Protein AF-A0A8K0NCR0-F1 (afdb_monomer_lite)

Sequence (70 aa):
SRALHATGVKRMGGHGHDEAYYLHAKHMYNLDRMKHQKLKIPLAVLSAFSIGVAVPVIAVIFQQKKTASG

Organism: Cocos nucifera (NCBI:txid13894)

pLDDT: mean 79.8, std 17.84, range [46.72, 98.38]

Structure (mmCIF, N/CA/C/O backbone):
data_AF-A0A8K0NCR0-F1
#
_entry.id   AF-A0A8K0NCR0-F1
#
loop_
_atom_site.group_PDB
_atom_site.id
_atom_site.type_symbol
_atom_site.label_atom_id
_atom_site.label_alt_id
_atom_site.label_comp_id
_atom_site.label_asym_id
_atom_site.label_entity_id
_atom_site.label_seq_id
_atom_site.pdbx_PDB_ins_code
_atom_site.Cartn_x
_atom_site.Cartn_y
_atom_site.Cartn_z
_atom_site.occupancy
_atom_site.B_iso_or_equiv
_atom_site.auth_seq_id
_atom_site.auth_comp_id
_atom_site.auth_asym_id
_atom_site.auth_atom_id
_atom_site.pdbx_PDB_model_num
ATOM 1 N N . SER A 1 1 ? 39.287 57.629 -14.964 1.00 52.69 1 SER A N 1
ATOM 2 C CA . SER A 1 1 ? 39.643 56.728 -16.078 1.00 52.69 1 SER A CA 1
ATOM 3 C C . SER A 1 1 ? 39.829 55.311 -15.578 1.00 52.69 1 SER A C 1
ATOM 5 O O . SER A 1 1 ? 40.422 55.150 -14.520 1.00 52.69 1 SER A O 1
ATOM 7 N N . ARG A 1 2 ? 39.381 54.337 -16.388 1.00 50.12 2 ARG A N 1
ATOM 8 C CA . ARG A 1 2 ? 39.414 52.864 -16.226 1.00 50.12 2 ARG A CA 1
ATOM 9 C C . ARG A 1 2 ? 38.124 52.229 -15.690 1.00 50.12 2 ARG A C 1
ATOM 11 O O . ARG A 1 2 ? 38.085 51.655 -14.612 1.00 50.12 2 ARG A O 1
ATOM 18 N N . ALA A 1 3 ? 37.092 52.272 -16.533 1.00 56.88 3 ALA A N 1
ATOM 19 C CA . ALA A 1 3 ? 36.101 51.207 -16.594 1.00 56.88 3 ALA A CA 1
ATOM 20 C C . ALA A 1 3 ? 36.795 49.957 -17.160 1.00 56.88 3 ALA A C 1
ATOM 22 O O . ALA A 1 3 ? 37.239 49.963 -18.309 1.00 56.88 3 ALA A O 1
ATOM 23 N N . LEU A 1 4 ? 36.945 48.907 -16.353 1.00 59.75 4 LEU A N 1
ATOM 24 C CA . LEU A 1 4 ? 37.371 47.602 -16.849 1.00 59.75 4 LEU A CA 1
ATOM 25 C C . LEU A 1 4 ? 36.140 46.880 -17.386 1.00 59.75 4 LEU A C 1
ATOM 27 O O . LEU A 1 4 ? 35.437 46.157 -16.687 1.00 59.75 4 LEU A O 1
ATOM 31 N N . HIS A 1 5 ? 35.881 47.148 -18.660 1.00 57.00 5 HIS A N 1
ATOM 32 C CA . HIS A 1 5 ? 34.981 46.392 -19.506 1.00 57.00 5 HIS A CA 1
ATOM 33 C C . HIS A 1 5 ? 35.598 44.997 -19.688 1.00 57.00 5 HIS A C 1
ATOM 35 O O . HIS A 1 5 ? 36.483 44.794 -20.516 1.00 57.00 5 HIS A O 1
ATOM 41 N N . ALA A 1 6 ? 35.198 44.041 -18.851 1.00 58.38 6 ALA A N 1
ATOM 42 C CA . ALA A 1 6 ? 35.568 42.647 -19.031 1.00 58.38 6 ALA A CA 1
ATOM 43 C C . ALA A 1 6 ? 34.647 42.045 -20.099 1.00 58.38 6 ALA A C 1
ATOM 45 O O . ALA A 1 6 ? 33.573 41.525 -19.800 1.00 58.38 6 ALA A O 1
ATOM 46 N N . THR A 1 7 ? 35.070 42.115 -21.361 1.00 64.38 7 THR A N 1
ATOM 47 C CA . THR A 1 7 ? 34.525 41.292 -22.447 1.00 64.38 7 THR A CA 1
ATOM 48 C C . THR A 1 7 ? 34.978 39.850 -22.245 1.00 64.38 7 THR A C 1
ATOM 50 O O . THR A 1 7 ? 35.845 39.334 -22.945 1.00 64.38 7 THR A O 1
ATOM 53 N N . GLY A 1 8 ? 34.420 39.201 -21.232 1.00 55.59 8 GLY A N 1
ATOM 54 C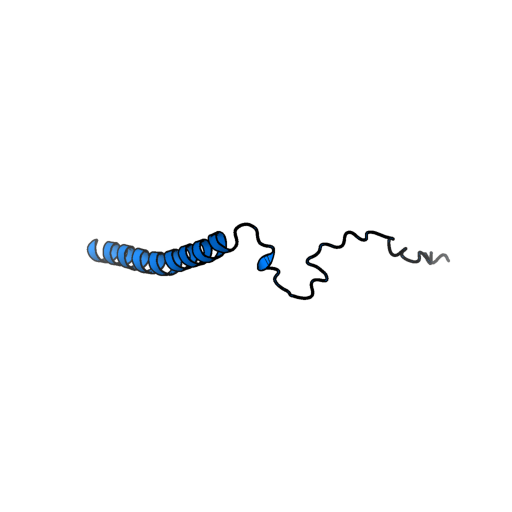 CA . GLY A 1 8 ? 34.457 37.759 -21.094 1.00 55.59 8 GLY A CA 1
ATOM 55 C C . GLY A 1 8 ? 33.158 37.218 -21.652 1.00 55.59 8 GLY A C 1
ATOM 56 O O . GLY A 1 8 ? 32.187 37.098 -20.911 1.00 55.59 8 GLY A O 1
ATOM 57 N N . VAL A 1 9 ? 33.126 36.904 -22.950 1.00 54.44 9 VAL A N 1
ATOM 58 C CA . VAL A 1 9 ? 32.134 35.970 -23.495 1.00 54.44 9 VAL A CA 1
ATOM 59 C C . VAL A 1 9 ? 32.099 34.794 -22.531 1.00 54.44 9 VAL A C 1
ATOM 61 O O . VAL A 1 9 ? 33.101 34.089 -22.380 1.00 54.44 9 VAL A O 1
ATOM 64 N N . LYS A 1 10 ? 30.980 34.627 -21.818 1.00 52.69 10 LYS A N 1
ATOM 65 C CA . LYS A 1 10 ? 30.746 33.445 -20.999 1.00 52.69 10 LYS A CA 1
ATOM 66 C C . LYS A 1 10 ? 30.863 32.277 -21.963 1.00 52.69 10 LYS A C 1
ATOM 68 O O . LYS A 1 10 ? 29.973 32.074 -22.784 1.00 52.69 10 LYS A O 1
ATOM 73 N N . ARG A 1 11 ? 31.998 31.570 -21.923 1.00 58.91 11 ARG A N 1
ATOM 74 C CA . ARG A 1 11 ? 32.165 30.302 -22.625 1.00 58.91 11 ARG A CA 1
ATOM 75 C C . ARG A 1 11 ? 31.018 29.434 -22.133 1.00 58.91 11 ARG A C 1
ATOM 77 O O . ARG A 1 11 ? 31.011 29.022 -20.975 1.00 58.91 11 ARG A O 1
ATOM 84 N N . MET A 1 12 ? 30.008 29.249 -22.978 1.00 57.28 12 MET A N 1
ATOM 85 C CA . MET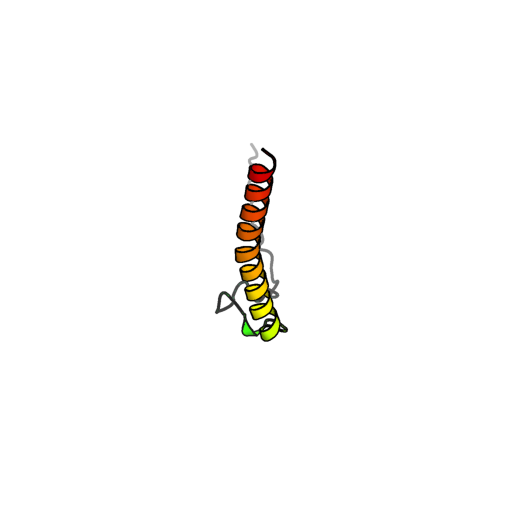 A 1 12 ? 29.039 28.187 -22.788 1.00 57.28 12 MET A CA 1
ATOM 86 C C . MET A 1 12 ? 29.867 26.908 -22.785 1.00 57.28 12 MET A C 1
ATOM 88 O O . MET A 1 12 ? 30.485 26.558 -23.789 1.00 57.28 12 MET A O 1
ATOM 92 N N . GLY A 1 13 ? 30.011 26.342 -21.584 1.00 51.53 13 GLY A N 1
ATOM 93 C CA . GLY A 1 13 ? 30.773 25.131 -21.332 1.00 51.53 13 GLY A CA 1
ATOM 94 C C . GLY A 1 13 ? 30.338 24.052 -22.310 1.00 51.53 13 GLY A C 1
ATOM 95 O O . GLY A 1 13 ? 29.147 23.855 -22.540 1.00 51.53 13 GLY A O 1
ATOM 96 N N . GLY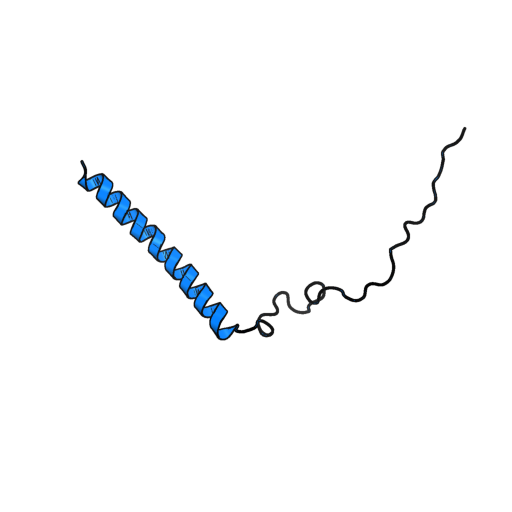 A 1 14 ? 31.333 23.434 -22.936 1.00 46.72 14 GLY A N 1
ATOM 97 C CA . GLY A 1 14 ? 31.143 22.433 -23.965 1.00 46.72 14 GLY A CA 1
ATOM 98 C C . GLY A 1 14 ? 30.608 21.103 -23.438 1.00 46.72 14 GLY A C 1
ATOM 99 O O . GLY A 1 14 ? 30.740 20.776 -22.264 1.00 46.72 14 GLY A O 1
ATOM 100 N N . HIS A 1 15 ? 30.035 20.366 -24.390 1.00 57.84 15 HIS A N 1
ATOM 101 C CA . HIS A 1 15 ? 30.040 18.908 -24.533 1.00 57.84 15 HIS A CA 1
ATOM 102 C C . HIS A 1 15 ? 29.996 18.073 -23.242 1.00 57.84 15 HIS A C 1
ATOM 104 O O . HIS A 1 15 ? 31.018 17.657 -22.704 1.00 57.84 15 HIS A O 1
ATOM 110 N N . GLY A 1 16 ? 28.771 17.734 -22.845 1.00 48.62 16 GLY A N 1
ATOM 111 C CA . GLY A 1 16 ? 28.449 16.630 -21.949 1.00 48.62 16 GLY A CA 1
ATOM 112 C C . GLY A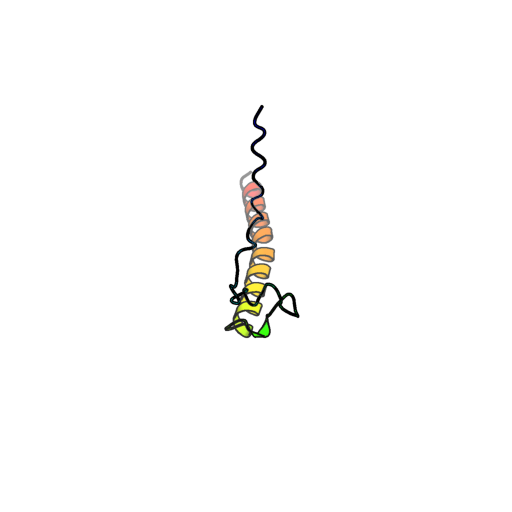 1 16 ? 27.151 15.981 -22.416 1.00 48.62 16 GLY A C 1
ATOM 113 O O . GLY A 1 16 ? 26.107 16.195 -21.809 1.00 48.62 16 GLY A O 1
ATOM 114 N N . HIS A 1 17 ? 27.192 15.237 -23.525 1.00 57.34 17 HIS A N 1
ATOM 115 C CA . HIS A 1 17 ? 26.073 14.385 -23.944 1.00 57.34 17 HIS A CA 1
ATOM 116 C C . HIS A 1 17 ? 26.034 13.114 -23.081 1.00 57.34 17 HIS A C 1
ATOM 118 O O . HIS A 1 17 ? 26.241 12.014 -23.568 1.00 57.34 17 HIS A O 1
ATOM 124 N N . ASP A 1 18 ? 25.757 13.293 -21.795 1.00 60.19 18 ASP A N 1
ATOM 125 C CA . ASP A 1 18 ? 25.151 12.283 -20.923 1.00 60.19 18 ASP A CA 1
ATOM 126 C C . ASP A 1 18 ? 23.991 12.971 -20.197 1.00 60.19 18 ASP A C 1
ATOM 128 O O . ASP A 1 18 ? 23.870 12.991 -18.972 1.00 60.19 18 ASP A O 1
ATOM 132 N N . GLU A 1 19 ? 23.155 13.661 -20.968 1.00 55.78 19 GLU A N 1
ATOM 133 C CA . GLU A 1 19 ? 21.958 14.281 -20.431 1.00 55.78 19 GLU A CA 1
ATOM 134 C C . GLU A 1 19 ? 21.014 13.187 -19.932 1.00 55.78 19 GLU A C 1
ATOM 136 O O . GLU A 1 19 ? 20.655 12.255 -20.657 1.00 55.78 19 GLU A O 1
ATOM 141 N N . ALA A 1 20 ? 20.681 13.261 -18.638 1.00 63.47 20 ALA A N 1
ATOM 142 C CA . ALA A 1 20 ? 19.905 12.239 -17.957 1.00 63.47 20 ALA A CA 1
ATOM 143 C C . ALA A 1 20 ? 18.644 11.930 -18.771 1.00 63.47 20 ALA A C 1
ATOM 145 O O . ALA A 1 20 ? 17.885 12.838 -19.098 1.00 63.47 20 ALA A O 1
ATOM 146 N N . TYR A 1 21 ? 18.404 10.649 -19.066 1.00 63.16 21 TYR A N 1
ATOM 147 C CA . TYR A 1 21 ? 17.306 10.159 -19.918 1.00 63.16 21 TYR A CA 1
ATOM 148 C C . TYR A 1 21 ? 15.920 10.765 -19.598 1.00 63.16 21 TYR A C 1
ATOM 150 O O . TYR A 1 21 ? 15.042 10.801 -20.453 1.00 63.16 21 TYR A O 1
ATOM 158 N N . TYR A 1 22 ? 15.725 11.263 -18.376 1.00 68.19 22 TYR A N 1
ATOM 159 C CA . TYR A 1 22 ? 14.508 11.928 -17.916 1.00 68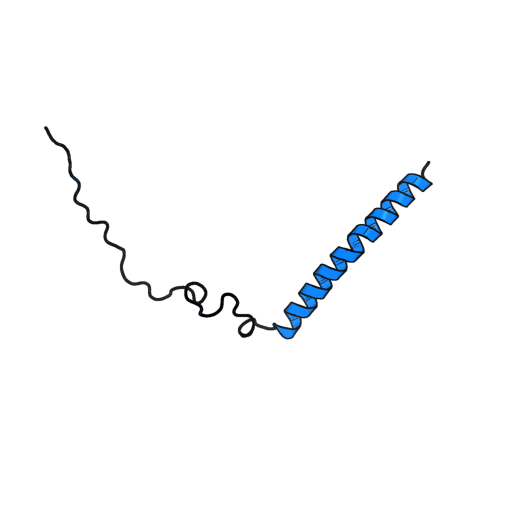.19 22 TYR A CA 1
ATOM 160 C C . TYR A 1 22 ? 14.330 13.386 -18.376 1.00 68.19 22 TYR A C 1
ATOM 162 O O . TYR A 1 22 ? 13.205 13.873 -18.315 1.00 68.19 22 TYR A O 1
ATOM 170 N N . LEU A 1 23 ? 15.378 14.087 -18.826 1.00 74.38 23 LEU A N 1
ATOM 171 C CA . LEU A 1 23 ? 15.285 15.505 -19.208 1.00 74.38 23 LEU A CA 1
ATOM 172 C C . LEU A 1 23 ? 14.594 15.717 -20.564 1.00 74.38 23 LEU A C 1
ATOM 174 O O . LEU A 1 23 ? 13.825 16.660 -20.708 1.00 74.38 23 LEU A O 1
ATOM 178 N N . HIS A 1 24 ? 14.832 14.823 -21.531 1.00 76.31 24 HIS A N 1
ATOM 179 C CA . HIS A 1 24 ? 14.275 14.900 -22.894 1.00 76.31 24 HIS A CA 1
ATOM 180 C C . HIS A 1 24 ? 13.357 13.713 -23.230 1.00 76.31 24 HIS A C 1
ATOM 182 O O . HIS A 1 24 ? 13.192 13.341 -24.394 1.00 76.31 24 HIS A O 1
ATOM 188 N N . ALA A 1 25 ? 12.778 13.059 -22.219 1.00 72.81 25 ALA A N 1
ATOM 189 C CA . ALA A 1 25 ? 11.901 11.915 -22.443 1.00 72.81 25 ALA A CA 1
ATOM 190 C C . ALA A 1 25 ? 10.607 12.336 -23.165 1.00 72.81 25 ALA A C 1
ATOM 192 O O . ALA A 1 25 ? 9.929 13.276 -22.758 1.00 72.81 25 ALA A O 1
ATOM 193 N N . LYS A 1 26 ? 10.207 11.579 -24.199 1.00 78.31 26 LYS A N 1
ATOM 194 C CA . LYS A 1 26 ? 8.935 11.790 -24.926 1.00 78.31 26 LYS A CA 1
ATOM 195 C C . LYS A 1 26 ? 7.700 11.677 -24.019 1.00 78.31 26 LYS A C 1
ATOM 197 O O . LYS A 1 26 ? 6.672 12.290 -24.292 1.00 78.31 26 LYS A O 1
ATOM 202 N N . HIS A 1 27 ? 7.796 10.876 -22.961 1.00 83.00 27 HIS A N 1
ATOM 203 C CA . HIS A 1 27 ? 6.744 10.684 -21.971 1.00 83.00 27 HIS A CA 1
ATOM 204 C C . HIS A 1 27 ? 7.274 11.061 -20.591 1.00 83.00 27 HIS A C 1
ATOM 206 O O . HIS A 1 27 ? 8.356 10.627 -20.202 1.00 83.00 27 HIS A O 1
ATOM 212 N N . MET A 1 28 ? 6.482 11.837 -19.848 1.00 81.50 28 MET A N 1
ATOM 213 C CA . MET A 1 28 ? 6.851 12.362 -18.529 1.00 81.50 28 MET A CA 1
ATOM 214 C C . MET A 1 28 ? 7.159 11.257 -17.506 1.00 81.50 28 MET A C 1
ATOM 216 O O . MET A 1 28 ? 8.032 11.417 -16.658 1.00 81.50 28 MET A O 1
ATOM 220 N N . TYR A 1 29 ? 6.478 10.112 -17.608 1.00 83.38 29 TYR A N 1
ATOM 221 C CA . TYR A 1 29 ? 6.756 8.937 -16.791 1.00 83.38 29 TYR A CA 1
ATOM 222 C C . TYR A 1 29 ? 7.203 7.773 -17.667 1.00 83.38 29 TYR A C 1
ATOM 224 O O . TYR A 1 29 ? 6.488 7.368 -18.581 1.00 83.38 29 TYR A O 1
ATOM 232 N N . ASN A 1 30 ? 8.347 7.177 -17.333 1.00 86.25 30 ASN A N 1
ATOM 233 C CA . ASN A 1 30 ? 8.753 5.890 -17.887 1.00 86.25 30 ASN A CA 1
ATOM 234 C C . ASN A 1 30 ? 8.454 4.768 -16.885 1.00 86.25 30 ASN A C 1
ATOM 236 O O . ASN A 1 30 ? 9.340 4.277 -16.185 1.00 86.25 30 ASN A O 1
ATOM 240 N N . LEU A 1 31 ? 7.173 4.409 -16.784 1.00 83.81 31 LEU A N 1
ATOM 241 C CA . LEU A 1 31 ? 6.721 3.355 -15.876 1.00 83.81 31 LEU A CA 1
ATOM 242 C C . LEU A 1 31 ? 7.176 1.965 -16.341 1.00 83.81 31 LEU A C 1
ATOM 244 O O . LEU A 1 31 ? 7.539 1.149 -15.499 1.00 83.81 31 LEU A O 1
ATOM 248 N N . ASP A 1 32 ? 7.247 1.725 -17.651 1.00 84.88 32 ASP A N 1
ATOM 249 C CA . ASP A 1 32 ? 7.598 0.416 -18.219 1.00 84.88 32 ASP A CA 1
ATOM 250 C C . ASP A 1 32 ? 9.069 0.033 -17.995 1.00 84.88 32 ASP A C 1
ATOM 252 O O . ASP A 1 32 ? 9.401 -1.149 -17.896 1.00 84.88 32 ASP A O 1
ATOM 256 N N . ARG A 1 33 ? 9.974 1.012 -17.847 1.00 85.62 33 ARG A N 1
ATOM 257 C CA . ARG A 1 33 ? 11.366 0.748 -17.437 1.00 85.62 33 ARG A CA 1
ATOM 258 C C . ARG A 1 33 ? 11.538 0.522 -15.935 1.00 85.62 33 ARG A C 1
ATOM 260 O O . ARG A 1 33 ? 12.651 0.231 -15.489 1.00 85.62 33 ARG A O 1
ATOM 267 N N . MET A 1 34 ? 10.487 0.640 -15.126 1.00 87.69 34 MET A N 1
ATOM 268 C CA . MET A 1 34 ? 10.610 0.443 -13.686 1.00 87.69 34 MET A CA 1
ATOM 269 C C . MET A 1 34 ? 10.825 -1.039 -13.346 1.00 87.69 34 MET A C 1
ATOM 271 O O . MET A 1 34 ? 9.942 -1.885 -13.490 1.00 87.69 34 MET A O 1
ATOM 275 N N . LYS A 1 35 ? 11.995 -1.361 -12.783 1.00 93.12 35 LYS A N 1
ATOM 276 C CA . LYS A 1 35 ? 12.288 -2.717 -12.299 1.00 93.12 35 LYS A CA 1
ATOM 277 C C . LYS A 1 35 ? 11.266 -3.144 -11.235 1.00 93.12 35 LYS A C 1
ATOM 279 O O . LYS A 1 35 ? 11.071 -2.430 -10.245 1.00 93.12 35 LYS A O 1
ATOM 284 N N . HIS A 1 36 ? 10.669 -4.322 -11.430 1.00 94.19 36 HIS A N 1
ATOM 285 C CA . HIS A 1 36 ? 9.607 -4.899 -10.592 1.00 94.19 36 HIS A CA 1
ATOM 286 C C . HIS A 1 36 ? 8.338 -4.031 -10.490 1.00 94.19 36 HIS A C 1
ATOM 288 O O . HIS A 1 36 ? 7.677 -4.027 -9.453 1.00 94.19 36 HIS A O 1
ATOM 294 N N . GLN A 1 37 ? 7.966 -3.314 -11.556 1.00 92.88 37 GLN A N 1
ATOM 295 C CA . GLN A 1 37 ? 6.754 -2.481 -11.606 1.00 92.88 37 GLN A CA 1
ATOM 296 C C . GLN A 1 37 ? 5.491 -3.221 -11.142 1.00 92.88 37 GLN A C 1
ATOM 298 O O . GLN A 1 37 ? 4.749 -2.701 -10.312 1.00 92.88 37 GLN A O 1
ATOM 303 N N . LYS A 1 38 ? 5.291 -4.461 -11.611 1.00 92.50 38 LYS A N 1
ATOM 304 C CA . LYS A 1 38 ? 4.138 -5.300 -11.239 1.00 92.50 38 LYS A CA 1
ATOM 305 C C . LYS A 1 38 ? 4.056 -5.612 -9.743 1.00 92.50 38 LYS A C 1
ATOM 307 O O . LYS A 1 38 ? 2.983 -5.955 -9.279 1.00 92.50 38 LYS A O 1
ATOM 312 N N . LEU A 1 39 ? 5.158 -5.494 -9.000 1.00 96.75 39 LEU A N 1
ATOM 313 C CA . LEU A 1 39 ? 5.179 -5.643 -7.544 1.00 96.75 39 LEU A CA 1
ATOM 314 C C . LEU A 1 39 ? 5.067 -4.283 -6.840 1.00 96.75 39 LEU A C 1
ATOM 316 O O . LEU A 1 39 ? 4.312 -4.136 -5.885 1.00 96.75 39 LEU A O 1
ATOM 320 N N . LYS A 1 40 ? 5.798 -3.273 -7.323 1.00 96.12 40 LYS A N 1
ATOM 321 C CA . LYS A 1 40 ? 5.869 -1.946 -6.693 1.00 96.12 40 LYS A CA 1
ATOM 322 C C . LYS A 1 40 ? 4.547 -1.190 -6.735 1.00 96.12 40 LYS A C 1
ATOM 324 O O . LYS A 1 40 ? 4.186 -0.577 -5.740 1.00 96.12 40 LYS A O 1
ATOM 329 N N . ILE A 1 41 ? 3.832 -1.236 -7.860 1.00 96.44 41 ILE A N 1
ATOM 330 C CA . ILE A 1 41 ? 2.549 -0.539 -8.000 1.00 96.44 41 ILE A CA 1
ATOM 331 C C . ILE A 1 41 ? 1.497 -1.083 -7.022 1.00 96.44 41 ILE A C 1
ATOM 333 O O . ILE A 1 41 ? 0.984 -0.289 -6.237 1.00 96.44 41 ILE A O 1
ATOM 337 N N . PRO A 1 42 ? 1.189 -2.395 -6.981 1.00 97.69 42 PRO A N 1
ATOM 338 C CA . PRO A 1 42 ? 0.202 -2.897 -6.028 1.00 97.69 42 PRO A CA 1
ATOM 339 C C . PRO A 1 42 ? 0.652 -2.734 -4.576 1.00 97.69 42 PRO A C 1
ATOM 341 O O . PRO A 1 42 ? -0.185 -2.430 -3.733 1.00 97.69 42 PRO A O 1
ATOM 344 N N . LEU A 1 43 ? 1.952 -2.858 -4.275 1.00 98.00 43 LEU A N 1
ATOM 345 C CA . LEU A 1 43 ? 2.459 -2.586 -2.929 1.00 98.00 43 LEU A CA 1
ATOM 346 C C . LEU A 1 43 ? 2.217 -1.126 -2.524 1.00 98.00 43 LEU A C 1
ATOM 348 O O . LEU A 1 43 ? 1.703 -0.875 -1.440 1.00 98.00 43 LEU A O 1
ATOM 352 N N . ALA A 1 44 ? 2.525 -0.172 -3.407 1.00 97.12 44 ALA A N 1
ATOM 353 C CA . ALA A 1 44 ? 2.295 1.246 -3.151 1.00 97.12 44 ALA A CA 1
ATOM 354 C C . ALA A 1 44 ? 0.805 1.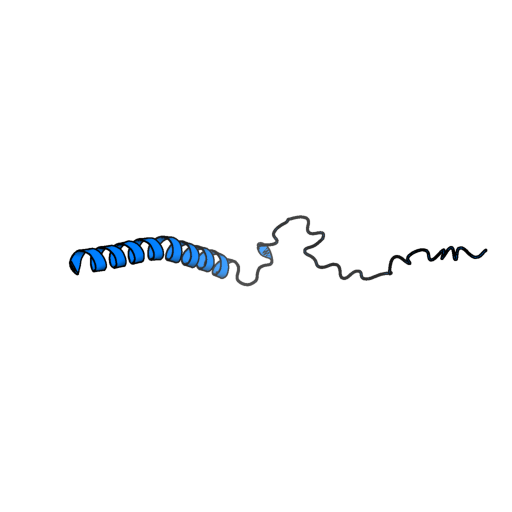557 -2.939 1.00 97.12 44 ALA A C 1
ATOM 356 O O . ALA A 1 44 ? 0.456 2.270 -1.998 1.00 97.12 44 ALA A O 1
ATOM 357 N N . VAL A 1 45 ? -0.074 0.984 -3.769 1.00 97.69 45 VAL A N 1
ATOM 358 C CA . VAL A 1 45 ? -1.530 1.135 -3.622 1.00 97.69 45 VAL A CA 1
ATOM 359 C C . VAL A 1 45 ? -2.003 0.554 -2.291 1.00 97.69 45 VAL A C 1
ATOM 361 O O . VAL A 1 45 ? -2.730 1.224 -1.558 1.00 97.69 45 VAL A O 1
ATOM 364 N N . LEU A 1 46 ? -1.556 -0.654 -1.940 1.00 98.19 46 LEU A N 1
ATOM 365 C CA . LEU A 1 46 ? -1.926 -1.307 -0.686 1.00 98.19 46 LEU A CA 1
ATOM 366 C C . LEU A 1 46 ? -1.461 -0.496 0.527 1.00 98.19 46 LEU A C 1
ATOM 368 O O . LEU A 1 46 ? -2.225 -0.326 1.476 1.00 98.19 46 LEU A O 1
ATOM 372 N N . SER A 1 47 ? -0.236 0.032 0.500 1.00 98.19 47 SER A N 1
ATOM 373 C CA . SER A 1 47 ? 0.293 0.871 1.578 1.00 98.19 47 SER A CA 1
ATOM 374 C C . SER A 1 47 ? -0.510 2.160 1.741 1.00 98.19 47 SER A C 1
ATOM 376 O O . SER A 1 47 ? -0.918 2.483 2.856 1.00 98.19 47 SER A O 1
ATOM 378 N N . ALA A 1 48 ? -0.788 2.871 0.644 1.00 98.19 48 ALA A N 1
ATOM 379 C CA . ALA A 1 48 ? -1.567 4.106 0.686 1.00 98.19 48 ALA A CA 1
ATOM 380 C C . ALA A 1 48 ? -2.994 3.859 1.201 1.00 98.19 48 ALA A C 1
ATOM 382 O O . ALA A 1 48 ? -3.469 4.576 2.084 1.00 98.19 48 ALA A O 1
ATOM 383 N N . PHE A 1 49 ? -3.646 2.802 0.711 1.00 98.25 49 PHE A N 1
ATOM 384 C CA . PHE A 1 49 ? -4.968 2.394 1.177 1.00 98.25 49 PHE A CA 1
ATOM 385 C C . PHE A 1 49 ? -4.964 2.042 2.670 1.00 98.25 49 PHE A C 1
ATOM 387 O O . PHE A 1 49 ? -5.813 2.518 3.422 1.00 98.25 49 PHE A O 1
ATOM 394 N N . SER A 1 50 ? -3.976 1.262 3.115 1.00 98.38 50 SER A N 1
ATOM 395 C CA . SER A 1 50 ? -3.849 0.850 4.517 1.00 98.38 50 SER A CA 1
ATOM 396 C C . SER A 1 50 ? -3.725 2.056 5.445 1.00 98.38 50 SER A C 1
ATOM 398 O O . SER A 1 50 ? -4.397 2.098 6.470 1.00 98.38 50 SER A O 1
ATOM 400 N N . ILE A 1 51 ? -2.927 3.064 5.075 1.00 98.19 51 ILE A N 1
ATOM 401 C CA . ILE A 1 51 ? -2.807 4.308 5.852 1.00 98.19 51 ILE A CA 1
ATOM 402 C C . ILE A 1 51 ? -4.142 5.064 5.863 1.00 98.19 51 ILE A C 1
ATOM 404 O O . ILE A 1 51 ? -4.586 5.498 6.927 1.00 98.19 51 ILE A O 1
ATOM 408 N N . GLY A 1 52 ? -4.806 5.176 4.707 1.00 97.94 52 GLY A N 1
ATOM 409 C CA . GLY A 1 52 ? -6.098 5.854 4.579 1.00 97.94 52 GLY A CA 1
ATOM 410 C C . GLY A 1 52 ? -7.193 5.272 5.478 1.00 97.94 52 GLY A C 1
ATOM 411 O O . GLY A 1 52 ? -8.012 6.025 5.997 1.00 97.94 52 GLY A O 1
ATOM 412 N N . VAL A 1 53 ? -7.180 3.956 5.714 1.00 98.19 53 VAL A N 1
ATOM 413 C CA . VAL A 1 53 ? -8.133 3.281 6.614 1.00 98.19 53 VAL A CA 1
ATOM 414 C C . VAL A 1 53 ? -7.647 3.262 8.068 1.00 98.19 53 VAL A C 1
ATOM 416 O O . VAL A 1 53 ? -8.438 3.476 8.985 1.00 98.19 53 VAL A O 1
ATOM 419 N N . ALA A 1 54 ? -6.356 3.028 8.311 1.00 98.12 54 ALA A N 1
ATOM 420 C CA . ALA A 1 54 ? -5.824 2.877 9.665 1.00 98.12 54 ALA A CA 1
ATOM 421 C C . ALA A 1 54 ? -5.929 4.170 10.487 1.00 98.12 54 ALA A C 1
ATOM 423 O O . ALA A 1 54 ? -6.304 4.118 11.659 1.00 98.12 54 ALA A O 1
ATOM 424 N N . VAL A 1 55 ? -5.635 5.328 9.883 1.00 98.12 55 VAL A N 1
ATOM 425 C CA . VAL A 1 55 ? -5.665 6.629 10.573 1.00 98.12 55 VAL A CA 1
ATOM 426 C C . VAL A 1 55 ? -7.036 6.933 11.203 1.00 98.12 55 VAL A C 1
ATOM 428 O O . VAL A 1 55 ? -7.075 7.157 12.416 1.00 98.12 55 VAL A O 1
ATOM 431 N N . PRO A 1 56 ? -8.165 6.916 10.464 1.00 98.06 56 PRO A N 1
ATOM 432 C CA . PRO A 1 56 ? -9.472 7.197 11.057 1.00 98.06 56 PRO A CA 1
ATOM 433 C C . PRO A 1 56 ? -9.898 6.147 12.093 1.00 98.06 56 PRO A C 1
ATOM 435 O O . PRO A 1 56 ? -10.473 6.516 13.115 1.00 98.06 56 PRO A O 1
ATOM 438 N N . VAL A 1 57 ? -9.574 4.862 11.898 1.00 98.00 57 VAL A N 1
ATOM 439 C CA . VAL A 1 57 ? -9.879 3.808 12.886 1.00 98.00 57 VAL A CA 1
ATOM 440 C C . VAL A 1 57 ? -9.154 4.070 14.206 1.00 98.00 57 VAL A C 1
ATOM 442 O O . VAL A 1 57 ? -9.772 4.047 15.272 1.00 98.00 57 VAL A O 1
ATOM 445 N N . ILE A 1 58 ? -7.855 4.376 14.148 1.00 97.62 58 ILE A N 1
ATOM 446 C CA . ILE A 1 58 ? -7.063 4.703 15.339 1.00 97.62 58 ILE A CA 1
ATOM 447 C C . ILE A 1 58 ? -7.601 5.970 16.010 1.00 97.62 58 ILE A C 1
ATOM 449 O O . ILE A 1 58 ? -7.698 6.008 17.238 1.00 97.62 58 ILE A O 1
ATOM 453 N N . ALA A 1 59 ? -7.994 6.981 15.232 1.00 97.06 59 ALA A N 1
ATOM 454 C CA . ALA A 1 59 ? -8.577 8.207 15.768 1.00 97.06 59 ALA A CA 1
ATOM 455 C C . ALA A 1 59 ? -9.872 7.933 16.551 1.00 97.06 59 ALA A C 1
ATOM 457 O O . ALA A 1 59 ? -10.027 8.430 17.668 1.00 97.06 59 ALA A O 1
ATOM 458 N N . VAL A 1 60 ? -10.767 7.093 16.020 1.00 97.06 60 VAL A N 1
ATOM 459 C CA . VAL A 1 60 ? -12.000 6.691 16.719 1.00 97.06 60 VAL A CA 1
ATOM 460 C C . VAL A 1 60 ? -11.684 5.925 18.003 1.00 97.06 60 VAL A C 1
ATOM 462 O O . VAL A 1 60 ? -12.229 6.263 19.052 1.00 97.06 60 VAL A O 1
ATOM 465 N N . ILE A 1 61 ? -10.769 4.950 17.959 1.00 96.38 61 ILE A N 1
ATOM 466 C CA . ILE A 1 61 ? -10.350 4.193 19.153 1.00 96.38 61 ILE A CA 1
ATOM 467 C C . ILE A 1 61 ? -9.797 5.140 20.223 1.00 96.38 61 ILE A C 1
ATOM 469 O O . ILE A 1 61 ? -10.123 5.017 21.405 1.00 96.38 61 ILE A O 1
ATOM 473 N N . PHE A 1 62 ? -8.961 6.097 19.823 1.00 95.62 62 PHE A N 1
ATOM 474 C CA . PHE A 1 62 ? -8.395 7.085 20.734 1.00 95.62 62 PHE A CA 1
ATOM 475 C C . PHE A 1 62 ? -9.478 7.980 21.351 1.00 95.62 62 PHE A C 1
ATOM 477 O O . PHE A 1 62 ? -9.458 8.225 22.558 1.00 95.62 62 PHE A O 1
ATOM 484 N N . GLN A 1 63 ? -10.454 8.415 20.552 1.00 93.75 63 GLN A N 1
ATOM 485 C CA . GLN A 1 63 ? -11.562 9.238 21.027 1.00 93.75 63 GLN A CA 1
ATOM 486 C C . GLN A 1 63 ? -12.461 8.474 22.009 1.00 93.75 63 GLN A C 1
ATOM 488 O O . GLN A 1 63 ? -12.778 8.994 23.076 1.00 93.75 63 GLN A O 1
ATOM 493 N N . GLN A 1 64 ? -12.814 7.226 21.699 1.00 93.12 64 GLN A N 1
ATOM 494 C CA . GLN A 1 64 ? -13.614 6.376 22.585 1.00 93.12 64 GLN A CA 1
ATOM 495 C C . GLN A 1 64 ? -12.913 6.128 23.922 1.00 93.12 64 GLN A C 1
ATOM 497 O O . GLN A 1 64 ? -13.555 6.209 24.966 1.00 93.12 64 GLN A O 1
ATOM 502 N N . LYS A 1 65 ? -11.593 5.895 23.914 1.00 91.25 65 LYS A N 1
ATOM 503 C CA . LYS A 1 65 ? -10.803 5.744 25.146 1.00 91.25 65 LYS A CA 1
ATOM 504 C C . LYS A 1 65 ? -10.865 6.984 26.034 1.00 91.25 65 LYS A C 1
ATOM 506 O O . LYS A 1 65 ? -10.998 6.834 27.239 1.00 91.25 65 LYS A O 1
ATOM 511 N N . LYS A 1 66 ? -10.808 8.186 25.448 1.00 88.44 66 LYS A N 1
ATOM 512 C CA . LYS A 1 66 ? -10.958 9.448 26.190 1.00 88.44 66 LYS A CA 1
ATOM 513 C C . LYS A 1 66 ? -12.356 9.617 26.786 1.00 88.44 66 LYS A C 1
ATOM 515 O O . LYS A 1 66 ? -12.478 10.115 27.898 1.00 88.44 66 LYS A O 1
ATOM 520 N N . THR A 1 67 ? -13.397 9.229 26.050 1.00 84.00 67 THR A N 1
ATOM 521 C CA . THR A 1 67 ? -14.787 9.325 26.521 1.00 84.00 67 THR A CA 1
ATOM 522 C C . THR A 1 67 ? -15.105 8.291 27.603 1.00 84.00 67 THR A C 1
ATOM 524 O O . THR A 1 67 ? -15.832 8.609 28.531 1.00 84.00 67 THR A O 1
ATOM 527 N N . ALA A 1 68 ? -14.545 7.081 27.519 1.00 73.81 68 ALA A N 1
ATOM 528 C CA . ALA A 1 68 ? -14.759 6.015 28.502 1.00 73.81 68 ALA A CA 1
ATOM 529 C C . ALA A 1 68 ? -13.989 6.212 29.823 1.00 73.81 68 ALA A C 1
ATOM 531 O O . ALA A 1 68 ? -14.274 5.528 30.799 1.00 73.81 68 ALA A O 1
ATOM 532 N N . SER A 1 69 ? -12.988 7.098 29.844 1.00 64.19 69 SER A N 1
ATOM 533 C CA . SER A 1 69 ? -12.204 7.438 31.040 1.00 64.19 69 SER A CA 1
ATOM 534 C C . SER A 1 69 ? -12.770 8.607 31.861 1.00 64.19 69 SER A C 1
ATOM 536 O O . SER A 1 69 ? -12.111 9.028 32.811 1.00 64.19 69 SER A O 1
ATOM 538 N N . GLY A 1 70 ? -13.918 9.168 31.463 1.00 54.41 70 GLY A N 1
ATOM 539 C CA . GLY A 1 70 ? -14.685 10.137 32.258 1.00 54.41 70 GLY A CA 1
ATOM 540 C C . GLY A 1 70 ? -15.711 9.436 33.132 1.00 54.41 70 GLY A C 1
ATOM 541 O O . GLY A 1 70 ? -15.944 9.941 34.249 1.00 54.41 70 GLY A O 1
#

Radius of gyration: 28.26 Å; chains: 1; bounding box: 54×62×57 Å

Secondary structure (DSSP, 8-state):
--------------------TTTS-SSS---TTSTTHHHHHHHHHHHHHHHHHHHHHHHHHHHHHHHHT-

Foldseek 3Di:
DDDPPPPPPPPPDDDDPPPPCCPPPPDNDPLVPDVPSVPVVVVVVVVVVCCVPVVVVVVVVVVVVVVVVD